Protein AF-A0A961RCC2-F1 (afdb_monomer_lite)

Structure (mmCIF, N/CA/C/O backbone):
data_AF-A0A961RCC2-F1
#
_entry.id   AF-A0A961RCC2-F1
#
loop_
_atom_site.group_PDB
_atom_site.id
_atom_site.type_symbol
_atom_site.label_atom_id
_atom_site.label_alt_id
_atom_site.label_comp_id
_atom_site.label_asym_id
_atom_site.label_entity_id
_atom_site.label_seq_id
_atom_site.pdbx_PDB_ins_code
_atom_site.Cartn_x
_atom_site.Cartn_y
_atom_site.Cartn_z
_atom_site.occupancy
_atom_site.B_iso_or_equiv
_atom_site.auth_seq_id
_atom_site.auth_comp_id
_atom_site.auth_asym_id
_atom_site.auth_atom_id
_atom_site.pdbx_PDB_model_num
ATOM 1 N N . ILE A 1 1 ? -3.823 2.260 0.124 1.00 95.19 1 ILE A N 1
ATOM 2 C CA . ILE A 1 1 ? -4.047 1.745 -1.253 1.00 95.19 1 ILE A CA 1
ATOM 3 C C . ILE A 1 1 ? -3.550 0.307 -1.302 1.00 95.19 1 ILE A C 1
ATOM 5 O O . ILE A 1 1 ? -2.511 0.045 -0.711 1.00 95.19 1 ILE A O 1
ATOM 9 N N . ILE A 1 2 ? -4.271 -0.603 -1.956 1.00 96.81 2 ILE A N 1
ATOM 10 C CA . ILE A 1 2 ? -3.793 -1.958 -2.270 1.00 96.81 2 ILE A CA 1
ATOM 11 C C . ILE A 1 2 ? -3.632 -2.050 -3.785 1.00 96.81 2 ILE A C 1
ATOM 13 O O . ILE A 1 2 ? -4.599 -1.846 -4.514 1.00 96.81 2 ILE A O 1
ATOM 17 N N . ASP A 1 3 ? -2.417 -2.338 -4.237 1.00 95.38 3 ASP A N 1
ATOM 18 C CA . ASP A 1 3 ? -2.031 -2.432 -5.646 1.00 95.38 3 ASP A CA 1
ATOM 19 C C . ASP A 1 3 ? -1.023 -3.578 -5.826 1.00 95.38 3 ASP A C 1
ATOM 21 O O . ASP A 1 3 ? -0.483 -4.092 -4.843 1.00 95.38 3 ASP A O 1
ATOM 25 N N . GLY A 1 4 ? -0.756 -3.986 -7.062 1.00 90.94 4 GLY A N 1
ATOM 26 C CA . GLY A 1 4 ? 0.283 -4.964 -7.371 1.00 90.94 4 GLY A CA 1
ATOM 27 C C . GLY A 1 4 ? -0.027 -5.827 -8.586 1.00 90.94 4 GLY A C 1
ATOM 28 O O . GLY A 1 4 ? -0.975 -5.590 -9.333 1.00 90.94 4 GLY A O 1
ATOM 29 N N . TRP A 1 5 ? 0.798 -6.852 -8.788 1.00 94.06 5 TRP A N 1
ATOM 30 C CA . TRP A 1 5 ? 0.639 -7.776 -9.905 1.00 94.06 5 TRP A CA 1
ATO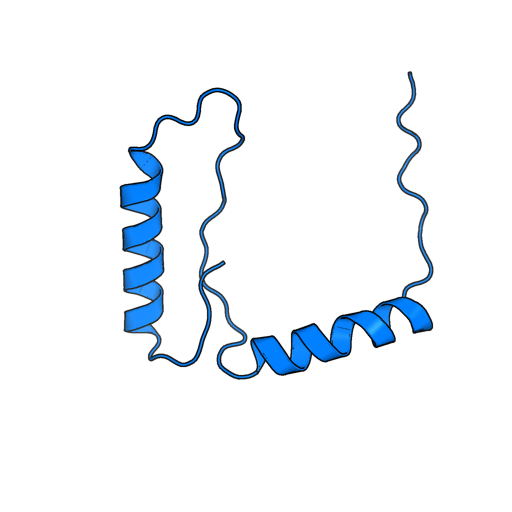M 31 C C . TRP A 1 5 ? -0.338 -8.900 -9.551 1.00 94.06 5 TRP A C 1
ATOM 33 O O . TRP A 1 5 ? 0.045 -9.938 -9.017 1.00 94.06 5 TRP A O 1
ATOM 43 N N . MET A 1 6 ? -1.622 -8.670 -9.816 1.00 94.62 6 MET A N 1
ATOM 44 C CA . MET A 1 6 ? -2.684 -9.657 -9.612 1.00 94.62 6 MET A CA 1
ATOM 45 C C . MET A 1 6 ? -3.890 -9.375 -10.518 1.00 94.62 6 MET A C 1
ATOM 47 O O . MET A 1 6 ? -4.064 -8.236 -10.955 1.00 94.62 6 MET A O 1
ATOM 51 N N . PRO A 1 7 ? -4.750 -10.375 -10.782 1.00 95.94 7 PRO A N 1
ATOM 52 C CA . PRO A 1 7 ? -6.021 -10.143 -11.455 1.00 95.94 7 PRO A CA 1
ATOM 53 C C . PRO A 1 7 ? -6.918 -9.168 -10.683 1.00 95.94 7 PRO A C 1
ATOM 55 O O . PRO A 1 7 ? -6.961 -9.185 -9.452 1.00 95.94 7 PRO A O 1
ATOM 58 N N . GLU A 1 8 ? -7.708 -8.392 -11.422 1.00 95.44 8 GLU A N 1
ATOM 59 C CA . GLU A 1 8 ? -8.646 -7.382 -10.914 1.00 95.44 8 GLU A CA 1
ATOM 60 C C . GLU A 1 8 ? -9.490 -7.875 -9.727 1.00 95.44 8 GLU A C 1
ATOM 62 O O . GLU A 1 8 ? -9.471 -7.310 -8.634 1.00 95.44 8 GLU A O 1
ATOM 67 N N . HIS A 1 9 ? -10.168 -9.008 -9.914 1.00 97.25 9 HIS A N 1
ATOM 68 C CA . HIS A 1 9 ? -11.063 -9.577 -8.909 1.00 97.25 9 HIS A CA 1
ATOM 69 C C . HIS A 1 9 ? -10.342 -9.963 -7.603 1.00 97.25 9 HIS A C 1
ATOM 71 O O . HIS A 1 9 ? -10.955 -9.978 -6.534 1.00 97.25 9 HIS A O 1
ATOM 77 N N . VAL A 1 10 ? -9.045 -10.286 -7.662 1.00 97.44 10 VAL A N 1
ATOM 78 C CA . VAL A 1 10 ? -8.242 -10.587 -6.468 1.00 97.44 10 VAL A CA 1
ATOM 79 C C . VAL A 1 10 ? -8.012 -9.305 -5.676 1.00 97.44 10 VAL A C 1
ATOM 81 O O . VAL A 1 10 ? -8.273 -9.280 -4.472 1.00 97.44 10 VAL A O 1
ATOM 84 N N . ARG A 1 11 ? -7.605 -8.221 -6.346 1.00 97.81 11 ARG A N 1
ATOM 85 C CA . ARG A 1 11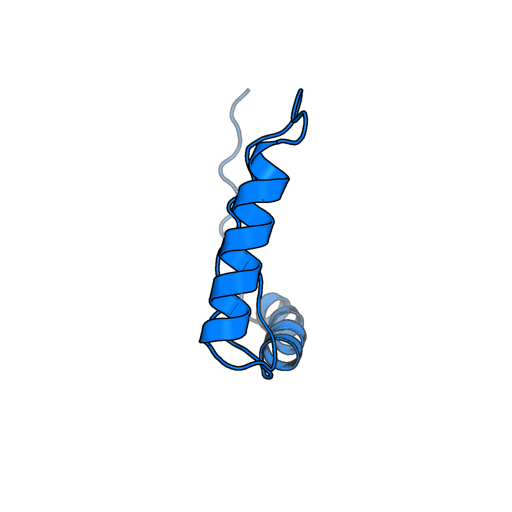 ? -7.392 -6.914 -5.709 1.00 97.81 11 ARG A CA 1
ATOM 86 C C . ARG A 1 11 ? -8.677 -6.374 -5.079 1.00 97.81 11 ARG A C 1
ATOM 88 O O . ARG A 1 11 ? -8.652 -5.969 -3.917 1.00 97.81 11 ARG A O 1
ATOM 95 N N . GLN A 1 12 ? -9.802 -6.465 -5.786 1.00 97.94 12 GLN A N 1
ATOM 96 C CA . GLN A 1 12 ? -11.124 -6.074 -5.280 1.00 97.94 12 GLN A CA 1
ATOM 97 C C . GLN A 1 12 ? -11.488 -6.822 -3.990 1.00 97.94 12 GLN A C 1
ATOM 99 O O . GLN A 1 12 ? -11.888 -6.219 -2.990 1.00 97.94 12 GLN A O 1
ATOM 104 N N . ARG A 1 13 ? -11.296 -8.149 -3.971 1.00 98.19 13 ARG A N 1
ATOM 105 C CA . ARG A 1 13 ? -11.553 -8.981 -2.784 1.00 98.19 13 ARG A CA 1
ATOM 106 C C . ARG A 1 13 ? -10.645 -8.617 -1.615 1.00 98.19 13 ARG A C 1
ATOM 108 O O . ARG A 1 13 ? -11.130 -8.579 -0.482 1.00 98.19 13 ARG A O 1
ATOM 115 N N . LEU A 1 14 ? -9.365 -8.340 -1.872 1.00 98.00 14 LEU A N 1
ATOM 116 C CA . LEU A 1 14 ? -8.417 -7.898 -0.848 1.00 98.00 14 LEU A CA 1
ATOM 117 C C . LEU A 1 14 ? -8.853 -6.565 -0.242 1.00 98.00 14 LEU A C 1
ATOM 119 O O . LEU A 1 14 ? -9.012 -6.485 0.972 1.00 98.00 14 LEU A O 1
ATOM 123 N N . VAL A 1 15 ? -9.151 -5.556 -1.065 1.00 98.31 15 VAL A N 1
ATOM 124 C CA . VAL A 1 15 ? -9.631 -4.246 -0.591 1.00 98.31 15 VAL A CA 1
ATOM 125 C C . VAL A 1 15 ? -10.908 -4.378 0.226 1.00 98.31 15 VAL A C 1
ATOM 127 O O . VAL A 1 15 ? -10.983 -3.848 1.336 1.00 98.31 15 VAL A O 1
ATOM 130 N N . ALA A 1 16 ? -11.896 -5.126 -0.268 1.00 98.25 16 ALA A N 1
ATOM 131 C CA . ALA A 1 16 ? -13.144 -5.344 0.452 1.00 98.25 16 ALA A CA 1
ATOM 132 C C . ALA A 1 16 ? -12.915 -6.052 1.799 1.00 98.25 16 ALA A C 1
ATOM 134 O O . ALA A 1 16 ? -13.530 -5.687 2.802 1.00 98.25 16 ALA A O 1
ATOM 135 N N . SER A 1 17 ? -12.024 -7.046 1.844 1.00 98.25 17 SER A N 1
ATOM 136 C CA . SER A 1 17 ? -11.694 -7.757 3.081 1.00 98.25 17 SER A CA 1
ATOM 137 C C . SER A 1 17 ? -10.975 -6.862 4.080 1.00 98.25 17 SER A C 1
ATOM 139 O O . SER A 1 17 ? -11.425 -6.735 5.219 1.00 98.25 17 SER A O 1
ATOM 141 N N . THR A 1 18 ? -9.924 -6.166 3.649 1.00 97.69 18 THR A N 1
ATOM 142 C CA . THR A 1 18 ? -9.167 -5.247 4.501 1.00 97.69 18 THR A CA 1
ATOM 143 C C . THR A 1 18 ? -10.071 -4.159 5.065 1.00 97.69 18 THR A C 1
ATOM 145 O O . THR A 1 18 ? -10.012 -3.912 6.264 1.00 97.69 18 THR A O 1
ATOM 148 N N . ARG A 1 19 ? -10.985 -3.585 4.267 1.00 97.00 19 ARG A N 1
ATOM 149 C CA . ARG A 1 19 ? -12.004 -2.636 4.756 1.00 97.00 19 ARG A CA 1
ATOM 150 C C . ARG A 1 19 ? -12.847 -3.226 5.887 1.00 97.00 19 ARG A C 1
ATOM 152 O O . ARG A 1 19 ? -12.948 -2.617 6.950 1.00 97.00 19 ARG A O 1
ATOM 159 N N . ARG A 1 20 ? -13.421 -4.419 5.687 1.00 96.88 20 ARG A N 1
ATOM 160 C CA . ARG A 1 20 ? -14.269 -5.083 6.696 1.00 96.88 20 ARG A CA 1
ATOM 161 C C . ARG A 1 20 ? -13.520 -5.392 7.988 1.00 96.88 20 ARG A C 1
ATOM 163 O O . ARG A 1 20 ? -14.089 -5.229 9.062 1.00 96.88 20 ARG A O 1
ATOM 170 N N . HIS A 1 21 ? -12.279 -5.862 7.897 1.00 96.31 21 HIS A N 1
ATOM 171 C CA . HIS A 1 21 ? -11.481 -6.190 9.079 1.00 96.31 21 HIS A CA 1
ATOM 172 C C . HIS A 1 21 ? -10.997 -4.932 9.795 1.00 96.31 21 HIS A C 1
ATOM 174 O O . HIS A 1 21 ? -11.136 -4.831 11.011 1.00 96.31 21 HIS A O 1
ATOM 180 N N . PHE A 1 22 ? -10.523 -3.938 9.044 1.00 94.56 22 PHE A N 1
ATOM 181 C CA . PHE A 1 22 ? -10.092 -2.660 9.594 1.00 94.56 22 PHE A CA 1
ATOM 182 C C . PHE A 1 22 ? -11.238 -1.943 10.319 1.00 94.56 22 PHE A C 1
ATOM 184 O O . PHE A 1 22 ? -10.995 -1.279 11.323 1.00 94.56 22 PHE A O 1
ATOM 191 N N . ALA A 1 23 ? -12.491 -2.077 9.856 1.00 92.19 23 ALA A N 1
ATOM 192 C CA . ALA A 1 23 ? -13.703 -1.541 10.504 1.00 92.19 23 ALA A CA 1
ATOM 193 C C . ALA A 1 23 ? -13.946 -2.039 11.934 1.00 92.19 23 ALA A C 1
ATOM 195 O O . ALA A 1 23 ? -14.665 -1.388 12.682 1.00 92.19 23 ALA A O 1
ATOM 196 N N . ARG A 1 24 ? -13.354 -3.172 12.317 1.00 93.62 24 ARG A N 1
ATOM 197 C CA . ARG A 1 24 ? -13.572 -3.810 13.623 1.00 93.62 24 ARG A CA 1
ATOM 198 C C . ARG A 1 24 ? -12.477 -3.501 14.642 1.00 93.62 24 ARG A C 1
ATOM 200 O O . ARG A 1 24 ? -12.585 -3.931 15.785 1.00 93.62 24 ARG A O 1
ATOM 207 N N . LEU A 1 25 ? -11.411 -2.820 14.230 1.00 92.62 25 LEU A N 1
ATOM 208 C CA . LEU A 1 25 ? -10.310 -2.459 15.118 1.00 92.62 25 LEU A CA 1
ATOM 209 C C . LEU A 1 25 ? -10.696 -1.246 15.970 1.00 92.62 25 LEU A C 1
ATOM 211 O O . LEU A 1 25 ? -11.401 -0.357 15.495 1.00 92.62 25 LEU A O 1
ATOM 215 N N . ASN A 1 26 ? -10.204 -1.192 17.210 1.00 89.62 26 ASN A N 1
ATOM 216 C CA . ASN A 1 26 ? -10.266 0.030 18.006 1.00 89.62 26 ASN A CA 1
ATOM 217 C C . ASN A 1 26 ? -9.320 1.074 17.390 1.00 89.62 26 ASN A C 1
ATOM 219 O O . ASN A 1 26 ? -8.148 0.783 17.160 1.00 89.62 26 ASN A O 1
ATOM 223 N N . ARG A 1 27 ? -9.841 2.271 17.116 1.00 87.19 27 ARG A N 1
ATOM 224 C CA . ARG A 1 27 ? -9.140 3.366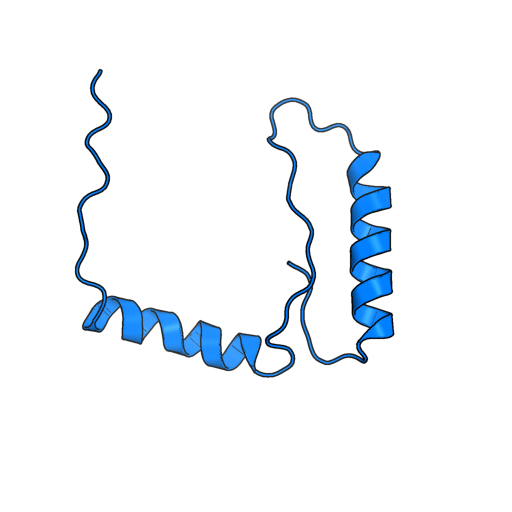 16.425 1.00 87.19 27 ARG A CA 1
ATOM 225 C C . ARG A 1 27 ? -9.033 4.631 17.271 1.00 87.19 27 ARG A C 1
ATOM 227 O O . ARG A 1 27 ? -8.845 5.713 16.719 1.00 87.19 27 ARG A O 1
ATOM 234 N N . ALA A 1 28 ? -9.210 4.516 18.587 1.00 89.00 28 ALA A N 1
ATOM 235 C CA . ALA A 1 28 ? -9.107 5.653 19.4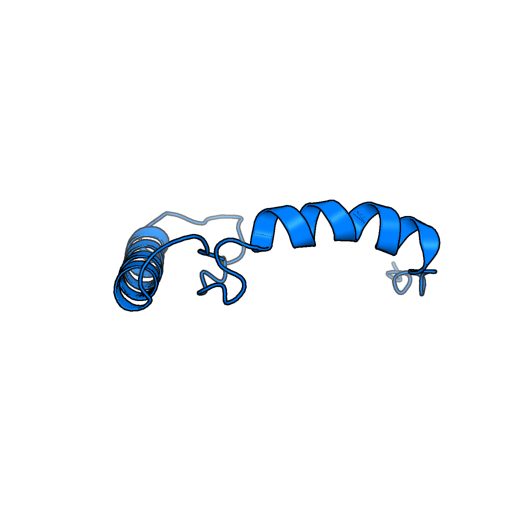91 1.00 89.00 28 ALA A CA 1
ATOM 236 C C . ALA A 1 28 ? -7.809 6.439 19.227 1.00 89.00 28 ALA A C 1
ATOM 238 O O . ALA A 1 28 ? -6.719 5.872 19.259 1.00 89.00 28 ALA A O 1
ATOM 239 N N . GLY A 1 29 ? -7.951 7.732 18.927 1.00 91.00 29 GLY A N 1
ATOM 240 C CA . GLY A 1 29 ? -6.828 8.622 18.622 1.00 91.00 29 GLY A CA 1
ATOM 241 C C . GLY A 1 29 ? -6.319 8.593 17.175 1.00 91.00 29 GLY A C 1
ATOM 242 O O . GLY A 1 29 ? -5.265 9.164 16.919 1.00 91.00 29 GLY A O 1
ATOM 243 N N . THR A 1 30 ? -7.024 7.959 16.227 1.00 88.12 30 THR A N 1
ATOM 244 C CA . THR A 1 30 ? -6.622 7.928 14.806 1.00 88.12 30 THR A CA 1
ATOM 245 C C . THR A 1 30 ? -7.773 8.249 13.852 1.00 88.12 30 THR A C 1
ATOM 247 O O . THR A 1 30 ? -8.894 7.772 14.031 1.00 88.12 30 THR A O 1
ATOM 250 N N . GLU A 1 31 ? -7.472 9.022 12.809 1.00 87.12 31 GLU A N 1
ATOM 251 C CA . GLU A 1 31 ? -8.360 9.248 11.663 1.00 87.12 31 GLU A CA 1
ATOM 252 C C . GLU A 1 31 ? -8.629 7.930 10.902 1.00 87.12 31 GLU A C 1
ATOM 254 O O . GLU A 1 31 ? -7.733 7.083 10.776 1.00 87.12 31 GLU A O 1
ATOM 259 N N . PRO A 1 32 ? -9.843 7.718 10.360 1.00 85.00 32 PRO A N 1
ATOM 260 C CA . PRO A 1 32 ? -10.128 6.570 9.510 1.00 85.00 32 PRO A CA 1
ATOM 261 C C . PRO A 1 32 ? -9.236 6.539 8.260 1.00 85.00 32 PRO A C 1
ATOM 263 O O . PRO A 1 32 ? -9.186 7.486 7.483 1.00 85.00 32 PRO A O 1
ATOM 266 N N . LEU A 1 33 ? -8.584 5.400 8.007 1.00 91.12 33 LEU A N 1
ATOM 267 C CA . LEU A 1 33 ? -7.847 5.192 6.759 1.00 91.12 33 LEU A CA 1
ATOM 268 C C . LEU A 1 33 ? -8.800 4.930 5.583 1.00 91.12 33 LEU A C 1
ATOM 270 O O . LEU A 1 33 ? -9.608 3.996 5.633 1.00 91.12 33 LEU A O 1
ATOM 274 N N . ASP A 1 34 ? -8.625 5.668 4.482 1.00 94.12 34 ASP A N 1
ATOM 275 C CA . ASP A 1 34 ? -9.239 5.332 3.193 1.00 94.12 34 ASP A CA 1
ATOM 276 C C . ASP A 1 34 ? -8.475 4.185 2.509 1.00 94.12 34 ASP A C 1
ATOM 278 O O . ASP A 1 34 ? -7.433 4.339 1.858 1.00 94.12 34 ASP A O 1
ATOM 282 N N . ILE A 1 35 ? -8.996 2.975 2.686 1.00 96.94 35 ILE A N 1
ATOM 283 C CA . ILE A 1 35 ? -8.498 1.784 2.004 1.00 96.94 35 ILE A CA 1
ATOM 284 C C . ILE A 1 35 ? -9.132 1.755 0.617 1.00 96.94 35 ILE A C 1
ATOM 286 O O . ILE A 1 35 ? -10.342 1.606 0.516 1.00 96.94 35 ILE A O 1
ATOM 290 N N . ARG A 1 36 ? -8.332 1.815 -0.450 1.00 97.19 36 ARG A N 1
ATOM 291 C CA . ARG A 1 36 ? -8.803 1.813 -1.846 1.00 97.19 36 ARG A CA 1
ATOM 292 C C . ARG A 1 36 ? -7.926 0.974 -2.768 1.00 97.19 36 ARG A C 1
ATOM 294 O O . ARG A 1 36 ? -6.778 0.679 -2.431 1.00 97.19 36 ARG A O 1
ATOM 301 N N . GLU A 1 37 ? -8.470 0.625 -3.926 1.00 97.81 37 GLU A N 1
ATOM 302 C CA . GLU A 1 37 ? -7.739 -0.050 -5.000 1.00 97.81 37 GLU A CA 1
ATOM 303 C C . GLU A 1 37 ? -6.728 0.887 -5.665 1.00 97.81 37 GLU A C 1
ATOM 305 O O . GLU A 1 37 ? -6.971 2.089 -5.811 1.00 97.81 37 GLU A O 1
ATOM 310 N N . GLY A 1 38 ? -5.578 0.330 -6.033 1.00 95.38 38 GLY A N 1
ATOM 311 C CA . GLY A 1 38 ? -4.614 0.960 -6.924 1.00 95.38 38 GLY A CA 1
ATOM 312 C C . GLY A 1 38 ? -4.859 0.571 -8.379 1.00 95.38 38 GLY A C 1
ATOM 313 O O . GLY A 1 38 ? -5.462 -0.461 -8.665 1.00 95.38 38 GLY A O 1
ATOM 314 N N . SER A 1 39 ? -4.397 1.425 -9.287 1.00 93.94 39 SER A N 1
ATOM 315 C CA . SER A 1 39 ? -4.576 1.283 -10.736 1.00 93.94 39 SER A CA 1
ATOM 316 C C . SER A 1 39 ? -3.259 1.128 -11.499 1.00 93.94 39 SER A C 1
ATOM 318 O O . SER A 1 39 ? -3.278 1.016 -12.722 1.00 93.94 39 SER A O 1
ATOM 320 N N . VAL A 1 40 ? -2.113 1.144 -10.810 1.00 94.94 40 VAL A N 1
ATOM 321 C CA . VAL A 1 40 ? -0.789 1.200 -11.447 1.00 94.94 40 VAL A CA 1
ATOM 322 C C . VAL A 1 40 ? -0.194 -0.198 -11.627 1.00 94.94 40 VAL A C 1
ATOM 324 O O . VAL A 1 40 ? 0.514 -0.463 -12.602 1.00 94.94 40 VAL A O 1
ATOM 327 N N . GLY A 1 41 ? -0.496 -1.119 -10.714 1.00 93.38 41 GLY A N 1
ATOM 328 C CA . GLY A 1 41 ? -0.139 -2.525 -10.834 1.00 93.38 41 GLY A CA 1
ATOM 329 C C . GLY A 1 41 ? 1.378 -2.761 -10.793 1.00 93.38 41 GLY A C 1
ATOM 330 O O . GLY A 1 41 ? 2.075 -2.168 -9.965 1.00 93.38 41 GLY A O 1
ATOM 331 N N . PRO A 1 42 ? 1.931 -3.623 -11.671 1.00 93.38 42 PRO A N 1
ATOM 332 C CA . PRO A 1 42 ? 3.354 -3.985 -11.664 1.00 93.38 42 PRO A CA 1
ATOM 333 C C . PRO A 1 42 ? 4.317 -2.793 -11.773 1.00 93.38 42 PRO A C 1
ATOM 335 O O . PRO A 1 42 ? 5.416 -2.825 -11.221 1.00 93.38 42 PRO A O 1
ATOM 338 N N . ASN A 1 43 ? 3.894 -1.718 -12.443 1.00 93.69 43 ASN A N 1
ATOM 339 C CA . ASN A 1 43 ? 4.730 -0.543 -12.684 1.00 93.69 43 ASN A CA 1
ATOM 340 C C . ASN A 1 43 ? 4.794 0.416 -11.488 1.00 93.69 43 ASN A C 1
ATOM 342 O O . ASN A 1 43 ? 5.596 1.349 -11.510 1.00 93.69 43 ASN A O 1
ATOM 346 N N . ALA A 1 44 ? 3.996 0.195 -10.436 1.00 93.69 44 ALA A N 1
ATOM 347 C CA . ALA A 1 44 ? 3.896 1.107 -9.297 1.00 93.69 44 ALA A CA 1
ATOM 348 C C . ALA A 1 44 ? 5.256 1.369 -8.642 1.00 93.69 44 ALA A C 1
ATOM 350 O O . ALA A 1 44 ? 5.579 2.507 -8.305 1.00 93.69 44 ALA A O 1
ATOM 351 N N . ARG A 1 45 ? 6.090 0.328 -8.529 1.00 90.81 45 ARG A N 1
ATOM 352 C CA . ARG A 1 45 ? 7.435 0.441 -7.955 1.00 90.81 45 ARG A CA 1
ATOM 353 C C . ARG A 1 45 ? 8.366 1.286 -8.819 1.00 90.81 45 ARG A C 1
ATOM 355 O O . ARG A 1 45 ? 9.056 2.147 -8.288 1.00 90.81 45 ARG A O 1
ATOM 362 N N . ALA A 1 46 ? 8.398 1.026 -10.125 1.00 94.75 46 ALA A N 1
ATOM 363 C CA . ALA A 1 46 ? 9.273 1.742 -11.050 1.00 94.75 46 ALA A CA 1
ATOM 364 C C . ALA A 1 46 ? 8.874 3.218 -11.162 1.00 94.75 46 ALA A C 1
ATOM 366 O O . ALA A 1 46 ? 9.728 4.094 -11.049 1.00 94.75 46 ALA A O 1
ATOM 367 N N . LEU A 1 47 ? 7.573 3.491 -11.301 1.00 93.31 47 LEU A N 1
ATOM 368 C CA . LEU A 1 47 ? 7.047 4.852 -11.339 1.00 93.31 47 LEU A CA 1
ATOM 369 C C . LEU A 1 47 ? 7.331 5.587 -10.030 1.00 93.31 47 LEU A C 1
ATOM 371 O O . LEU A 1 47 ? 7.892 6.672 -10.075 1.00 93.31 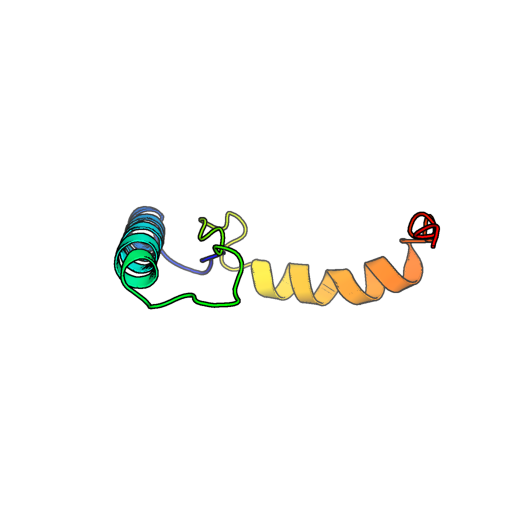47 LEU A O 1
ATOM 375 N N . GLY A 1 48 ? 7.046 4.969 -8.879 1.00 90.94 48 GLY A N 1
ATOM 376 C CA . GLY A 1 48 ? 7.342 5.554 -7.570 1.00 90.94 48 GLY A CA 1
ATOM 377 C C . GLY A 1 48 ? 8.827 5.868 -7.363 1.00 90.94 48 GLY A C 1
ATOM 378 O O . GLY A 1 48 ? 9.160 6.923 -6.830 1.00 90.94 48 GLY A O 1
ATOM 379 N N . ALA A 1 49 ? 9.723 4.987 -7.821 1.00 93.69 49 ALA A N 1
ATOM 380 C CA . ALA A 1 49 ? 11.166 5.215 -7.757 1.00 93.69 49 ALA A CA 1
ATOM 381 C C . ALA A 1 49 ? 11.615 6.397 -8.633 1.00 93.69 49 ALA A C 1
ATOM 383 O O . ALA A 1 49 ? 12.520 7.135 -8.252 1.00 93.69 49 ALA A O 1
ATOM 384 N N . ALA A 1 50 ? 10.972 6.597 -9.784 1.00 94.69 50 ALA A N 1
ATOM 385 C CA . ALA A 1 50 ? 11.250 7.727 -10.662 1.00 94.69 50 ALA A CA 1
ATOM 386 C C . ALA A 1 50 ? 10.708 9.059 -10.112 1.00 94.69 50 ALA A C 1
ATOM 388 O O . ALA A 1 50 ? 11.248 10.113 -10.440 1.00 94.69 50 ALA A O 1
ATOM 389 N N . THR A 1 51 ? 9.666 9.042 -9.274 1.00 92.50 51 THR A N 1
ATOM 390 C CA . THR A 1 51 ? 8.994 10.268 -8.818 1.00 92.50 51 THR A CA 1
ATOM 391 C C . THR A 1 51 ? 9.890 11.174 -7.975 1.00 92.50 51 THR A C 1
ATOM 393 O O . THR A 1 51 ? 9.799 12.388 -8.115 1.00 92.50 51 THR A O 1
ATOM 396 N N . LEU A 1 52 ? 10.760 10.622 -7.122 1.00 89.94 52 LEU A N 1
ATOM 397 C CA . LEU A 1 52 ? 11.614 11.418 -6.228 1.00 89.94 52 LEU A CA 1
ATOM 398 C C . LEU A 1 52 ? 12.596 12.340 -6.984 1.00 89.94 52 LEU A C 1
ATOM 400 O O . LEU A 1 52 ? 12.503 13.553 -6.801 1.00 89.94 52 LEU A O 1
ATOM 404 N N . PRO A 1 53 ? 13.461 11.839 -7.891 1.00 90.00 53 PRO A N 1
ATOM 405 C CA . PRO A 1 53 ? 14.359 12.717 -8.646 1.00 90.00 53 PRO A CA 1
ATOM 406 C C . PRO A 1 53 ? 13.609 13.675 -9.587 1.00 90.00 53 PRO A C 1
ATOM 408 O O . PRO A 1 53 ? 14.087 14.776 -9.863 1.00 90.00 53 PRO A O 1
ATOM 411 N N . LEU A 1 54 ? 12.425 13.291 -10.082 1.00 89.19 54 LEU A N 1
ATOM 412 C CA . LEU A 1 54 ? 11.572 14.195 -10.860 1.00 89.19 54 LEU A CA 1
ATOM 413 C C . LEU A 1 54 ? 11.025 15.336 -9.994 1.00 89.19 54 LEU A C 1
ATOM 415 O O . LEU A 1 54 ? 11.008 16.482 -10.438 1.00 89.19 54 LEU A O 1
ATOM 419 N N . ALA A 1 55 ? 10.613 15.040 -8.762 1.00 89.00 55 ALA A N 1
ATOM 420 C CA . ALA A 1 55 ? 10.131 16.044 -7.828 1.00 89.00 55 ALA A CA 1
ATOM 421 C C . ALA A 1 55 ? 11.232 17.037 -7.452 1.00 89.00 55 ALA A C 1
ATOM 423 O O . ALA A 1 55 ? 11.028 18.239 -7.566 1.00 89.00 55 ALA A O 1
ATOM 424 N N . GLU A 1 56 ? 12.421 16.550 -7.105 1.00 88.50 56 GLU A N 1
ATOM 425 C CA . GLU A 1 56 ? 13.565 17.399 -6.753 1.00 88.50 56 GLU A CA 1
ATOM 426 C C . GLU A 1 56 ? 13.958 18.362 -7.877 1.00 88.50 56 GLU A C 1
ATOM 428 O O . GLU A 1 56 ? 14.355 19.498 -7.622 1.00 88.50 56 GLU A O 1
ATOM 433 N N . ARG A 1 57 ? 13.843 17.919 -9.132 1.00 86.50 57 ARG A N 1
ATOM 434 C CA . ARG A 1 57 ? 14.276 18.707 -10.286 1.00 86.50 57 ARG A CA 1
ATOM 435 C C . ARG A 1 57 ? 13.202 19.642 -10.838 1.00 86.50 57 ARG A C 1
ATOM 437 O O . ARG A 1 57 ? 13.553 20.648 -11.451 1.00 86.50 57 ARG A O 1
ATOM 444 N N . PHE A 1 58 ? 11.924 19.303 -10.676 1.00 85.38 58 PHE A N 1
ATOM 445 C CA . PHE A 1 58 ? 10.841 19.967 -11.410 1.00 85.38 58 PHE A CA 1
ATOM 446 C C . PHE A 1 58 ? 9.651 20.417 -10.551 1.00 85.38 58 PHE A C 1
ATOM 448 O O . PHE A 1 58 ? 8.855 21.222 -11.030 1.00 85.38 58 PHE A O 1
ATOM 455 N N . LEU A 1 59 ? 9.509 19.956 -9.303 1.00 82.31 59 LEU A N 1
ATOM 456 C CA . LEU A 1 59 ? 8.470 20.434 -8.385 1.00 82.31 59 LEU A CA 1
ATOM 457 C C . LEU A 1 59 ? 9.035 21.553 -7.493 1.00 82.31 59 LEU A C 1
ATOM 459 O O . LEU A 1 59 ? 9.494 21.317 -6.380 1.00 82.31 59 LEU A O 1
ATOM 463 N N . THR A 1 60 ? 8.993 22.797 -7.977 1.00 76.75 60 THR A N 1
ATOM 464 C CA . THR A 1 60 ? 9.289 23.999 -7.176 1.00 76.75 60 THR A CA 1
ATOM 465 C C . THR A 1 60 ? 8.033 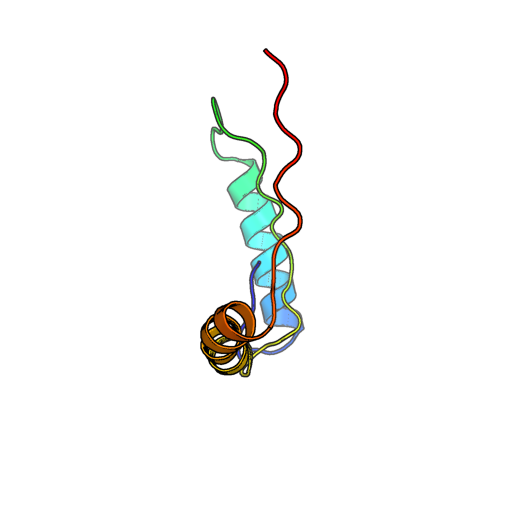24.456 -6.430 1.00 76.75 60 THR A C 1
ATOM 467 O O . THR A 1 60 ? 6.999 24.703 -7.051 1.00 76.75 60 THR A O 1
ATOM 470 N N . GLY A 1 61 ? 8.110 24.530 -5.099 1.00 65.06 61 GLY A N 1
ATOM 471 C CA . GLY A 1 61 ? 6.958 24.663 -4.205 1.00 65.06 61 GLY A CA 1
ATOM 472 C C . GLY A 1 61 ? 6.139 25.952 -4.340 1.00 65.06 61 GLY A C 1
ATOM 473 O O . GLY A 1 61 ? 6.676 27.049 -4.474 1.00 65.06 61 GLY A O 1
ATOM 474 N N . GLN A 1 62 ? 4.821 25.818 -4.189 1.00 58.16 62 GLN A N 1
ATOM 475 C CA . GLN A 1 62 ? 4.071 26.801 -3.409 1.00 58.16 62 GLN A CA 1
ATOM 476 C C . GLN A 1 62 ? 4.354 26.506 -1.931 1.00 58.16 62 GLN A C 1
ATOM 478 O O . GLN A 1 62 ? 4.263 25.336 -1.543 1.00 58.16 62 GLN A O 1
ATOM 483 N N . PRO A 1 63 ? 4.733 27.498 -1.108 1.00 55.38 63 PRO A N 1
ATOM 484 C CA . PRO A 1 63 ? 4.830 27.273 0.324 1.00 55.38 63 PRO A CA 1
ATOM 485 C C . PRO A 1 63 ? 3.459 26.843 0.858 1.00 55.38 63 PRO A C 1
ATOM 487 O O . PRO A 1 63 ? 2.422 27.314 0.384 1.00 55.38 63 PRO A O 1
ATOM 490 N N . ALA A 1 64 ? 3.461 25.929 1.832 1.00 53.84 64 ALA A N 1
ATOM 491 C CA . ALA A 1 64 ? 2.261 25.629 2.603 1.00 53.84 64 ALA A CA 1
ATOM 492 C C . ALA A 1 64 ? 1.693 26.953 3.150 1.00 53.84 64 ALA A C 1
ATOM 494 O O . ALA A 1 64 ? 2.492 27.787 3.593 1.00 53.84 64 ALA A O 1
ATOM 495 N N . PRO A 1 65 ? 0.365 27.186 3.095 1.00 50.62 65 PRO A N 1
ATOM 496 C CA . PRO A 1 65 ? -0.214 28.374 3.707 1.00 50.62 65 PRO A CA 1
ATOM 497 C C . PRO A 1 65 ? 0.249 28.427 5.162 1.00 50.62 65 PRO A C 1
ATOM 499 O O . PRO A 1 65 ? 0.176 27.419 5.870 1.00 50.62 65 PRO A O 1
ATOM 502 N N . ALA A 1 66 ? 0.802 29.575 5.562 1.00 54.12 66 ALA A N 1
ATOM 503 C CA . ALA A 1 66 ? 1.171 29.818 6.944 1.00 54.12 66 ALA A CA 1
ATOM 504 C C . ALA A 1 66 ? -0.067 29.538 7.799 1.00 54.12 66 ALA A C 1
ATOM 506 O O . ALA A 1 66 ? -1.122 30.129 7.582 1.00 54.12 66 ALA A O 1
ATOM 507 N N . MET A 1 67 ? 0.050 28.572 8.702 1.00 51.53 67 MET A N 1
ATOM 508 C CA . MET A 1 67 ? -0.958 28.362 9.725 1.00 51.53 67 MET A CA 1
ATOM 509 C C . MET A 1 67 ? -0.835 29.555 10.675 1.00 51.53 67 MET A C 1
ATOM 511 O O . MET A 1 67 ? 0.151 29.651 11.401 1.00 51.53 67 MET A O 1
ATOM 515 N N . GLU A 1 68 ? -1.754 30.513 10.540 1.00 49.66 68 GLU A N 1
ATOM 516 C CA . GLU A 1 68 ? -1.924 31.632 11.471 1.00 49.66 68 GLU A CA 1
ATOM 517 C C . GLU A 1 68 ? -2.350 31.079 12.847 1.00 49.66 68 GLU A C 1
ATOM 519 O O . GLU A 1 68 ? -3.265 30.257 12.897 1.00 49.66 68 GLU A O 1
ATOM 524 N N . ASP A 1 69 ? -1.610 31.513 13.882 1.00 52.06 69 ASP A N 1
ATOM 525 C CA . ASP A 1 69 ? -1.690 31.300 15.350 1.00 52.06 69 ASP A CA 1
ATOM 526 C C . ASP A 1 69 ? -2.492 30.114 15.933 1.00 52.06 69 ASP A C 1
ATOM 528 O O . ASP A 1 69 ? -3.746 30.134 15.935 1.00 52.06 69 ASP A O 1
#

Foldseek 3Di:
DDAAADDPVVQVVVLVVCVVVLVPDDQVPHDDDDRDYDDCYHCPVVVVVVVVVCCVVPVDDDPDPPPDD

Radius of gyration: 17.32 Å; chains: 1; bounding box: 29×42×32 Å

Secondary structure (DSSP, 8-state):
-B-SSS-HHHHHHHHHHHHHHHTTS--TT-PPP---B-S-GGGHHHHHHHHHHHHHHH-PPPPPPP---

pLDDT: mean 88.0, std 13.7, range [49.66, 98.31]

Sequence (69 aa):
IIDGWMPEHVRQRLVASTRRHFARLNRAGTEPLDIREGSVGPNARALGAATLPLAERFLTGQPAPAMED